Protein AF-A0A8T6DPM6-F1 (afdb_monomer_lite)

Foldseek 3Di:
DVPPWDKAFWADFPQKTKGADPDDDDPDPDFDFWDDAQWWWQDRVRNTIMGGHADGPVDDDGTHGHPDGTGTPDGDPDRSNVCVPPHGRDMDIDHDDDD

Sequence (99 aa):
WEALPLEASGNTWGDEILVRFAVNAVDEDGGNEIVEMGAVAYWPPGQALCLFFGRTPASRGDEIRAASAVNPLGSIEGDATVLKRVRSGTRITVERAGN

Structure (mmCIF, N/CA/C/O backbone):
data_AF-A0A8T6DPM6-F1
#
_entry.id   AF-A0A8T6DPM6-F1
#
loop_
_atom_site.group_PDB
_atom_site.id
_atom_site.type_symbol
_atom_site.label_atom_id
_atom_site.label_alt_id
_atom_site.label_comp_id
_atom_site.label_asym_id
_atom_site.label_entity_id
_atom_site.label_seq_id
_atom_site.pdbx_PDB_ins_code
_atom_site.Cartn_x
_atom_site.Cartn_y
_atom_site.Cartn_z
_atom_site.occupancy
_atom_site.B_iso_or_equiv
_atom_site.auth_seq_id
_atom_site.auth_comp_id
_atom_site.auth_asym_id
_atom_site.auth_atom_id
_atom_site.pdbx_PDB_model_num
ATOM 1 N N . TRP A 1 1 ? 1.920 -1.048 16.369 1.00 72.25 1 TRP A N 1
ATOM 2 C CA . TRP A 1 1 ? 0.716 -1.402 17.158 1.00 72.25 1 TRP A CA 1
ATOM 3 C C . TRP A 1 1 ? 0.260 -0.287 18.106 1.00 72.25 1 TRP A C 1
ATOM 5 O O . TRP A 1 1 ? -0.941 -0.125 18.301 1.00 72.25 1 TRP A O 1
ATOM 15 N N . GLU A 1 2 ? 1.178 0.482 18.709 1.00 79.44 2 GLU A N 1
ATOM 16 C CA . GLU A 1 2 ? 0.835 1.581 19.638 1.00 79.44 2 GLU A CA 1
ATOM 17 C C . GLU A 1 2 ? 0.227 2.811 18.955 1.00 79.44 2 GLU A C 1
ATOM 19 O O . GLU A 1 2 ? -0.596 3.489 19.552 1.00 79.44 2 GLU A O 1
ATOM 24 N N . ALA A 1 3 ? 0.575 3.060 17.691 1.00 77.69 3 ALA A N 1
ATOM 25 C CA . ALA A 1 3 ? 0.066 4.202 16.934 1.00 77.69 3 ALA A CA 1
ATOM 26 C C . ALA A 1 3 ? -1.397 4.053 16.463 1.00 77.69 3 ALA A C 1
ATOM 28 O O . ALA A 1 3 ? -1.943 4.999 15.915 1.00 77.69 3 ALA A O 1
ATOM 29 N N . LEU A 1 4 ? -2.023 2.881 16.629 1.00 84.19 4 LEU A N 1
ATOM 30 C CA . LEU A 1 4 ? -3.389 2.619 16.158 1.00 84.19 4 LEU A CA 1
ATOM 31 C C . LEU A 1 4 ? -4.447 3.168 17.145 1.00 84.19 4 LEU A C 1
ATOM 33 O O . LEU A 1 4 ? -4.239 3.037 18.353 1.00 84.19 4 LEU A O 1
ATOM 37 N N . PRO A 1 5 ? -5.605 3.675 16.670 1.00 88.12 5 PRO A N 1
ATOM 38 C CA . PRO A 1 5 ? -6.019 3.728 15.269 1.00 88.12 5 PRO A CA 1
ATOM 39 C C . PRO A 1 5 ? -5.361 4.878 14.496 1.00 88.12 5 PRO A C 1
ATOM 41 O O . PRO A 1 5 ? -5.063 5.934 15.047 1.00 88.12 5 PRO A O 1
ATOM 44 N N . LEU A 1 6 ? -5.166 4.667 13.197 1.00 85.56 6 LEU A N 1
ATOM 45 C CA . LEU A 1 6 ? -4.620 5.652 12.271 1.00 85.56 6 LEU A CA 1
ATOM 46 C C . LEU A 1 6 ? -5.612 5.908 11.148 1.00 85.56 6 LEU A C 1
ATOM 48 O O . LEU A 1 6 ? -6.222 4.975 10.635 1.00 85.56 6 LEU A O 1
ATOM 52 N N . GLU A 1 7 ? -5.722 7.161 10.726 1.00 89.19 7 GLU A N 1
ATOM 53 C CA . GLU A 1 7 ? -6.553 7.550 9.595 1.00 89.19 7 GLU A CA 1
ATOM 54 C C . GLU A 1 7 ? -5.715 8.326 8.580 1.00 89.19 7 GLU A C 1
ATOM 56 O O . GLU A 1 7 ? -4.963 9.233 8.943 1.00 89.19 7 GLU A O 1
ATOM 61 N N . ALA A 1 8 ? -5.834 7.967 7.305 1.00 89.75 8 ALA A N 1
ATOM 62 C CA . ALA A 1 8 ? -5.137 8.643 6.222 1.00 89.75 8 ALA A CA 1
ATOM 63 C C . ALA A 1 8 ? -5.881 8.499 4.890 1.00 89.75 8 ALA A C 1
ATOM 65 O O . ALA A 1 8 ? -6.748 7.644 4.710 1.00 89.75 8 ALA A O 1
ATOM 66 N N . SER A 1 9 ? -5.529 9.354 3.933 1.00 91.81 9 SER A N 1
ATOM 67 C CA . SER A 1 9 ? -5.992 9.224 2.553 1.00 91.81 9 SER A CA 1
ATOM 68 C C . SER A 1 9 ? -5.182 8.143 1.833 1.00 91.81 9 SER A C 1
ATOM 70 O O . SER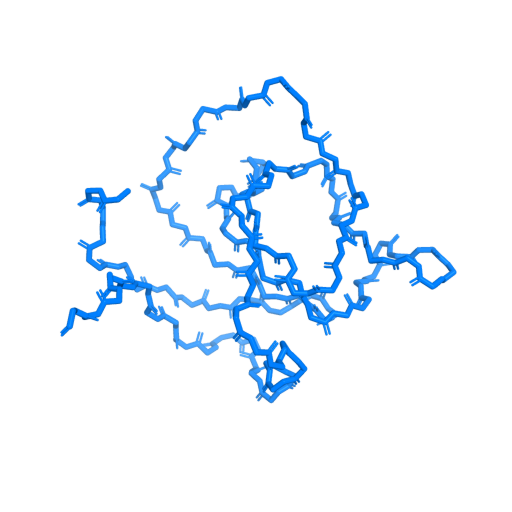 A 1 9 ? -3.953 8.232 1.769 1.00 91.81 9 SER A O 1
ATOM 72 N N . GLY A 1 10 ? -5.861 7.126 1.303 1.00 92.81 10 GLY A N 1
ATOM 73 C CA . GLY A 1 10 ? -5.252 6.069 0.503 1.00 92.81 10 GLY A CA 1
ATOM 74 C C . GLY A 1 10 ? -4.996 6.521 -0.930 1.00 92.81 10 GLY A C 1
ATOM 75 O O . GLY A 1 10 ? -5.888 7.060 -1.584 1.00 92.81 10 GLY A O 1
ATOM 76 N N . ASN A 1 11 ? -3.797 6.263 -1.444 1.00 95.31 11 ASN A N 1
ATOM 77 C CA . ASN A 1 11 ? -3.447 6.509 -2.842 1.00 95.31 11 ASN A CA 1
ATOM 78 C C . ASN A 1 11 ? -3.372 5.183 -3.591 1.00 95.31 11 ASN A C 1
ATOM 80 O O . ASN A 1 11 ? -2.754 4.249 -3.098 1.00 95.31 11 ASN A O 1
ATOM 84 N N . THR A 1 12 ? -3.962 5.096 -4.779 1.00 96.50 12 THR A N 1
ATOM 85 C CA . THR A 1 12 ? -3.894 3.874 -5.597 1.00 96.50 12 THR A CA 1
ATOM 86 C C . THR A 1 12 ? -2.789 3.961 -6.645 1.00 96.50 12 THR A C 1
ATOM 88 O O . THR A 1 12 ? -2.644 5.008 -7.282 1.00 96.50 12 THR A O 1
ATOM 91 N N . TRP A 1 13 ? -2.076 2.862 -6.896 1.00 96.62 13 TRP A N 1
ATOM 92 C CA . TRP A 1 13 ? -1.070 2.756 -7.960 1.00 96.62 13 TRP A CA 1
ATOM 93 C C . TRP A 1 13 ? -1.141 1.387 -8.653 1.00 96.62 13 TRP A C 1
ATOM 95 O O . TRP A 1 13 ? -0.525 0.414 -8.233 1.00 96.62 13 TRP A O 1
ATOM 105 N N . GLY A 1 14 ? -1.935 1.296 -9.724 1.00 97.19 14 GLY A N 1
ATOM 106 C CA . GLY A 1 14 ? -2.376 -0.009 -10.234 1.00 97.19 14 GLY A CA 1
ATOM 107 C C . GLY A 1 14 ? -3.240 -0.720 -9.191 1.00 97.19 14 GLY A C 1
ATOM 108 O O . GLY A 1 14 ? -4.051 -0.069 -8.531 1.00 97.19 14 GLY A O 1
ATOM 109 N N . ASP A 1 15 ? -3.037 -2.024 -9.017 1.00 98.00 15 ASP A N 1
ATOM 110 C CA . ASP A 1 15 ? -3.719 -2.831 -7.998 1.00 98.00 15 ASP A CA 1
ATOM 111 C C . ASP A 1 15 ? -2.965 -2.820 -6.641 1.00 98.00 15 ASP A C 1
ATOM 113 O O . ASP A 1 15 ? -2.728 -3.855 -6.013 1.00 98.00 15 ASP A O 1
ATOM 117 N N . GLU A 1 16 ? -2.578 -1.622 -6.198 1.00 98.12 16 GLU A N 1
ATOM 118 C CA . GLU A 1 16 ? -1.957 -1.343 -4.897 1.00 98.12 16 GLU A CA 1
ATOM 119 C C . GLU A 1 16 ? -2.624 -0.123 -4.250 1.00 98.12 16 GLU A C 1
ATOM 121 O O . GLU A 1 16 ? -2.932 0.858 -4.933 1.00 98.12 16 GLU A O 1
ATOM 126 N N . ILE A 1 17 ? -2.805 -0.158 -2.926 1.00 97.31 17 ILE A N 1
ATOM 127 C CA . ILE A 1 17 ? -3.151 1.012 -2.110 1.00 97.31 17 ILE A CA 1
ATOM 128 C C . ILE A 1 17 ? -1.982 1.343 -1.185 1.00 97.31 17 ILE A C 1
ATOM 130 O O . ILE A 1 17 ? -1.550 0.503 -0.399 1.00 97.31 17 ILE A O 1
ATOM 134 N N . LEU A 1 18 ? -1.542 2.599 -1.231 1.00 94.00 18 LEU A N 1
ATOM 135 C CA . LEU A 1 18 ? -0.534 3.178 -0.356 1.00 94.00 18 LEU A CA 1
ATOM 136 C C . LEU A 1 18 ? -1.194 4.078 0.683 1.00 94.00 18 LEU A C 1
ATOM 138 O O . LEU A 1 18 ? -1.888 5.042 0.340 1.00 94.00 18 LEU A O 1
ATOM 142 N N . VAL A 1 19 ? -0.918 3.809 1.953 1.00 92.94 19 VAL A N 1
ATOM 143 C CA . VAL A 1 19 ? -1.419 4.586 3.085 1.00 92.94 19 VAL A CA 1
ATOM 144 C C . VAL A 1 19 ? -0.242 5.121 3.881 1.00 92.94 19 VAL A C 1
ATOM 146 O O . VAL A 1 19 ? 0.503 4.367 4.499 1.00 92.94 19 VAL A O 1
ATOM 149 N N . ARG A 1 20 ? -0.042 6.439 3.838 1.00 89.44 20 ARG A N 1
ATOM 150 C CA . ARG A 1 20 ? 1.061 7.086 4.555 1.00 89.44 20 ARG A CA 1
ATOM 151 C C . ARG A 1 20 ? 0.671 7.301 6.004 1.00 89.44 20 ARG A C 1
ATOM 153 O O . ARG A 1 20 ? -0.321 7.973 6.283 1.00 89.44 20 ARG A O 1
ATOM 160 N N . PHE A 1 21 ? 1.490 6.784 6.905 1.00 78.31 21 PHE A N 1
ATOM 161 C CA . PHE A 1 21 ? 1.360 7.023 8.332 1.00 78.31 21 PHE A CA 1
ATOM 162 C C . PHE A 1 21 ? 2.638 7.672 8.838 1.00 78.31 21 PHE A C 1
ATOM 164 O O . PHE A 1 21 ? 3.726 7.354 8.370 1.00 78.31 21 PHE A O 1
ATOM 171 N N . ALA A 1 22 ? 2.527 8.553 9.830 1.00 70.06 22 ALA A N 1
ATOM 172 C CA . ALA A 1 22 ? 3.687 9.110 10.519 1.00 70.06 22 ALA A CA 1
ATOM 173 C C . ALA A 1 22 ? 4.295 8.073 11.486 1.00 70.06 22 ALA A C 1
ATOM 175 O O . ALA A 1 22 ? 4.372 8.298 12.691 1.00 70.06 22 ALA A O 1
ATOM 176 N N . VAL A 1 23 ? 4.667 6.901 10.968 1.00 65.25 23 VAL A N 1
ATOM 177 C CA . VAL A 1 23 ? 5.264 5.806 11.732 1.00 65.25 23 VAL A CA 1
ATOM 178 C C . VAL A 1 23 ? 6.607 5.483 11.101 1.00 65.25 23 VAL A C 1
ATOM 180 O O . VAL A 1 23 ? 6.672 4.986 9.982 1.00 65.25 23 VAL A O 1
ATOM 183 N N . ASN A 1 24 ? 7.683 5.762 11.832 1.00 65.06 24 ASN A N 1
ATOM 184 C CA . ASN A 1 24 ? 9.014 5.295 11.469 1.00 65.06 24 ASN A CA 1
ATOM 185 C C . ASN A 1 24 ? 9.132 3.827 11.884 1.00 65.06 24 ASN A C 1
ATOM 187 O O . ASN A 1 24 ? 9.415 3.538 13.046 1.00 65.06 24 ASN A O 1
ATOM 191 N N . ALA A 1 25 ? 8.885 2.906 10.955 1.00 64.06 25 ALA A N 1
ATOM 192 C CA . ALA A 1 25 ? 9.368 1.540 11.108 1.00 64.06 25 ALA A CA 1
ATOM 193 C C . ALA A 1 25 ? 10.837 1.501 10.668 1.00 64.06 25 ALA A C 1
ATOM 195 O O . ALA A 1 25 ? 11.206 2.137 9.677 1.00 64.06 25 ALA A O 1
ATOM 196 N N . VAL A 1 26 ? 11.674 0.822 11.453 1.00 58.88 26 VAL A N 1
ATOM 197 C CA . VAL A 1 26 ? 13.095 0.636 11.141 1.00 58.88 26 VAL A CA 1
ATOM 198 C C . VAL A 1 26 ? 13.189 -0.133 9.824 1.00 58.88 26 VAL A C 1
ATOM 200 O O . VAL A 1 26 ? 12.416 -1.063 9.596 1.00 58.88 26 VAL A O 1
ATOM 203 N N . ASP A 1 27 ? 14.095 0.295 8.951 1.00 59.50 27 ASP A N 1
ATOM 204 C CA . ASP A 1 27 ? 14.420 -0.443 7.736 1.00 59.50 27 ASP A CA 1
ATOM 205 C C . ASP A 1 27 ? 15.077 -1.760 8.170 1.00 59.50 27 ASP A C 1
ATOM 207 O O . ASP A 1 27 ? 16.172 -1.751 8.735 1.00 59.50 27 ASP A O 1
ATOM 211 N N . GLU A 1 28 ? 14.363 -2.876 8.040 1.00 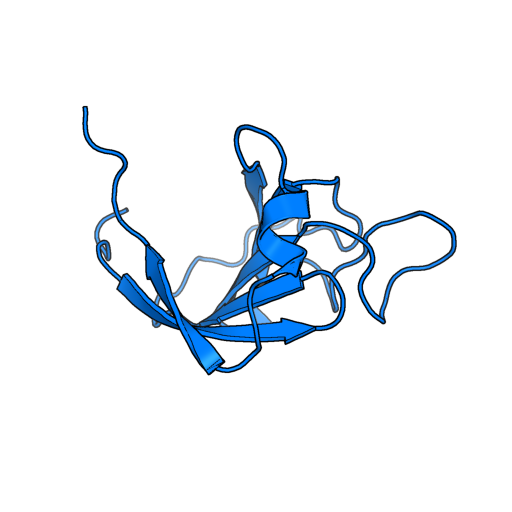60.12 28 GLU A N 1
ATOM 212 C CA . GLU A 1 28 ? 14.922 -4.192 8.334 1.00 60.12 28 GLU A CA 1
ATOM 213 C C . GLU A 1 28 ? 15.673 -4.694 7.096 1.00 60.12 28 GLU A C 1
ATOM 215 O O . GLU A 1 28 ? 15.161 -4.633 5.976 1.00 60.12 28 GLU A O 1
ATOM 220 N N . ASP A 1 29 ? 16.894 -5.198 7.291 1.00 57.72 29 ASP A N 1
ATOM 221 C CA . ASP A 1 29 ? 17.660 -5.851 6.230 1.00 57.72 29 ASP A CA 1
ATOM 222 C C . ASP A 1 29 ? 16.853 -7.043 5.675 1.00 57.72 29 ASP A C 1
ATOM 224 O O . ASP A 1 29 ? 16.636 -8.031 6.377 1.00 57.72 29 ASP A O 1
ATOM 228 N N . GLY A 1 30 ? 16.406 -6.967 4.414 1.00 64.88 30 GLY A N 1
ATOM 229 C CA . GLY A 1 30 ? 15.700 -8.078 3.754 1.00 64.88 30 GLY A CA 1
ATOM 230 C C . GLY A 1 30 ? 14.458 -7.733 2.930 1.00 64.88 30 GLY A C 1
ATOM 231 O O . GLY A 1 30 ? 13.720 -8.649 2.562 1.00 64.88 30 GLY A O 1
ATOM 232 N N . GLY A 1 31 ? 14.207 -6.457 2.624 1.00 77.75 31 GLY A N 1
ATOM 233 C CA . GLY A 1 31 ? 13.080 -6.066 1.776 1.00 77.75 31 GLY A CA 1
ATOM 234 C C . GLY A 1 31 ? 13.092 -6.739 0.392 1.00 77.75 31 GLY A C 1
ATOM 235 O O . GLY A 1 31 ? 14.144 -6.932 -0.220 1.00 77.75 31 GLY A O 1
ATOM 236 N N . ASN A 1 32 ? 11.906 -7.076 -0.120 1.00 89.31 32 ASN A N 1
ATOM 237 C CA . ASN A 1 32 ? 11.717 -7.680 -1.443 1.00 89.31 32 ASN A CA 1
ATOM 238 C C . ASN A 1 32 ? 10.846 -6.771 -2.317 1.00 89.31 32 ASN A C 1
ATOM 240 O O . ASN A 1 32 ? 9.960 -6.082 -1.822 1.00 89.31 32 ASN A O 1
ATOM 244 N N . GLU A 1 33 ? 11.102 -6.751 -3.620 1.00 95.88 33 GLU A N 1
ATOM 245 C CA . GLU A 1 33 ? 10.269 -6.027 -4.583 1.00 95.88 33 GLU A CA 1
ATOM 246 C C . GLU A 1 33 ? 9.110 -6.884 -5.083 1.00 95.88 33 GLU A C 1
ATOM 248 O O . GLU A 1 33 ? 8.067 -6.341 -5.426 1.00 95.88 33 GLU A O 1
ATOM 253 N N . ILE A 1 34 ? 9.287 -8.206 -5.162 1.00 97.50 34 ILE A N 1
ATOM 254 C CA . ILE A 1 34 ? 8.242 -9.128 -5.613 1.00 97.50 34 ILE A CA 1
ATOM 255 C C . ILE A 1 34 ? 7.448 -9.585 -4.395 1.00 97.50 34 ILE A C 1
ATOM 257 O O . ILE A 1 34 ? 8.023 -10.028 -3.400 1.00 97.50 34 ILE A O 1
ATOM 261 N N . VAL A 1 35 ? 6.129 -9.484 -4.484 1.00 97.19 35 VAL A N 1
ATOM 2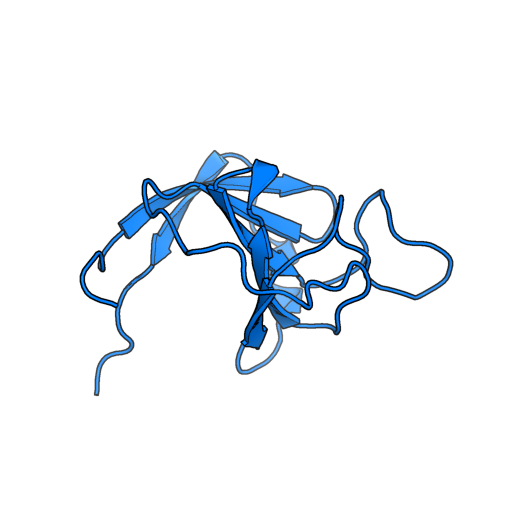62 C CA . VAL A 1 35 ? 5.206 -9.839 -3.407 1.00 97.19 35 VAL A CA 1
ATOM 263 C C . VAL A 1 35 ? 4.087 -10.731 -3.932 1.00 97.19 35 VAL A C 1
ATOM 265 O O . VAL A 1 35 ? 3.853 -10.825 -5.135 1.00 97.19 35 VAL A O 1
ATOM 268 N N . GLU A 1 36 ? 3.389 -11.387 -3.014 1.00 97.69 36 GLU A N 1
ATOM 269 C CA . GLU A 1 36 ? 2.257 -12.254 -3.333 1.00 97.69 36 GLU A CA 1
ATOM 270 C C . GLU A 1 36 ? 0.930 -11.481 -3.346 1.00 97.69 36 GLU A C 1
ATOM 272 O O . GLU A 1 36 ? 0.806 -10.380 -2.797 1.00 97.69 36 GLU A O 1
ATOM 277 N N . MET A 1 37 ? -0.097 -12.080 -3.954 1.00 97.94 37 MET A N 1
ATOM 278 C CA . MET A 1 37 ? -1.467 -11.565 -3.885 1.00 97.94 37 MET A CA 1
ATOM 279 C C . MET A 1 37 ? -1.911 -11.434 -2.424 1.00 97.94 37 MET A C 1
ATOM 281 O O . MET A 1 37 ? -1.796 -12.377 -1.644 1.00 97.94 37 MET A O 1
ATOM 285 N N . GLY A 1 38 ? -2.452 -10.272 -2.062 1.00 98.06 38 GLY A N 1
ATOM 286 C CA . GLY A 1 38 ? -2.893 -9.990 -0.701 1.00 98.06 38 GLY A CA 1
ATOM 287 C C . GLY A 1 38 ? -1.772 -9.557 0.240 1.00 98.06 38 GLY A C 1
ATOM 288 O O . GLY A 1 38 ? -2.042 -9.377 1.422 1.00 98.06 38 GLY A O 1
ATOM 289 N N . ALA A 1 39 ? -0.531 -9.382 -0.222 1.00 97.50 39 ALA A N 1
ATOM 290 C CA . ALA A 1 39 ? 0.555 -8.949 0.649 1.00 97.50 39 ALA A CA 1
ATOM 291 C C . ALA A 1 39 ? 0.270 -7.584 1.303 1.00 97.50 39 ALA A C 1
ATOM 293 O O . ALA A 1 39 ? -0.229 -6.647 0.671 1.00 97.50 39 ALA A O 1
ATOM 294 N N . VAL A 1 40 ? 0.642 -7.477 2.578 1.00 95.06 40 VAL A N 1
ATOM 295 C CA . VAL A 1 40 ? 0.668 -6.236 3.354 1.00 95.06 40 VAL A CA 1
ATOM 296 C C . VAL A 1 40 ? 2.117 -5.966 3.729 1.00 95.06 40 VAL A C 1
ATOM 298 O O . VAL A 1 40 ? 2.755 -6.803 4.370 1.00 95.06 40 VAL A O 1
ATOM 301 N N . ALA A 1 41 ? 2.652 -4.816 3.334 1.00 93.69 41 ALA A N 1
ATOM 302 C CA . ALA A 1 41 ? 4.062 -4.496 3.543 1.00 93.69 41 ALA A CA 1
ATOM 303 C C . ALA A 1 41 ? 4.270 -3.024 3.904 1.00 93.69 41 ALA A C 1
ATOM 305 O O . ALA A 1 41 ? 3.431 -2.177 3.611 1.00 93.69 41 ALA A O 1
ATOM 306 N N . TYR A 1 42 ? 5.397 -2.714 4.531 1.00 91.62 42 TYR A N 1
ATOM 307 C CA . TYR A 1 42 ? 5.851 -1.345 4.739 1.00 91.62 42 TYR A CA 1
ATOM 308 C C . TYR A 1 42 ? 6.821 -0.942 3.628 1.00 91.62 42 TYR A C 1
ATOM 310 O O . TYR A 1 42 ? 7.748 -1.686 3.317 1.00 91.62 42 TYR A O 1
ATOM 318 N N . TRP A 1 43 ? 6.625 0.240 3.048 1.00 92.19 43 TRP A N 1
ATOM 319 C CA . TRP A 1 43 ? 7.513 0.840 2.058 1.00 92.19 43 TRP A CA 1
ATOM 320 C C . TRP A 1 43 ? 8.314 1.989 2.690 1.00 92.19 43 TRP A C 1
ATOM 322 O O . TRP A 1 43 ? 7.769 3.091 2.859 1.00 92.19 43 TRP A O 1
ATOM 332 N N . PRO A 1 44 ? 9.600 1.767 3.032 1.00 88.88 44 PRO A N 1
ATOM 333 C CA . PRO A 1 44 ? 10.405 2.739 3.771 1.00 88.88 44 PRO A CA 1
ATOM 334 C C . PRO A 1 44 ? 10.577 4.094 3.068 1.00 88.88 44 PRO A C 1
ATOM 336 O O . PRO A 1 44 ? 10.318 5.112 3.714 1.00 88.88 44 PRO A O 1
ATOM 339 N N . PRO A 1 45 ? 10.903 4.168 1.755 1.00 88.69 45 PRO A N 1
ATOM 340 C CA . PRO A 1 45 ? 11.059 5.450 1.061 1.00 88.69 45 PRO A CA 1
ATOM 341 C C . PRO A 1 45 ? 9.811 6.340 1.100 1.00 88.69 45 PRO A C 1
ATOM 343 O O . PRO A 1 45 ? 9.917 7.566 1.082 1.00 88.69 45 PRO A O 1
ATOM 346 N N . GLY A 1 46 ? 8.622 5.731 1.134 1.00 87.31 46 GLY A N 1
ATOM 347 C CA . GLY A 1 46 ? 7.347 6.442 1.183 1.00 87.31 46 GLY A CA 1
ATOM 348 C C . GLY A 1 46 ? 6.763 6.619 2.582 1.00 87.31 46 GLY A C 1
ATOM 349 O O . GLY A 1 46 ? 5.740 7.300 2.692 1.00 87.31 46 GLY A O 1
ATOM 350 N N . GLN A 1 47 ? 7.370 6.005 3.608 1.00 88.44 47 GLN A N 1
ATOM 351 C CA . GLN A 1 47 ? 6.804 5.853 4.956 1.00 88.44 47 GLN A CA 1
ATOM 352 C C . GLN A 1 47 ? 5.334 5.403 4.896 1.00 88.44 47 GLN A C 1
ATOM 354 O O . GLN A 1 47 ? 4.431 6.018 5.473 1.00 88.44 47 GLN A O 1
ATOM 359 N N . ALA A 1 48 ? 5.076 4.369 4.094 1.00 90.44 48 ALA A N 1
ATOM 360 C CA . ALA A 1 48 ? 3.726 3.961 3.728 1.00 90.44 48 ALA A CA 1
ATOM 361 C C . ALA A 1 48 ? 3.473 2.483 4.017 1.00 90.44 48 ALA A C 1
ATOM 363 O O . ALA A 1 48 ? 4.348 1.643 3.836 1.00 90.44 48 ALA A O 1
ATOM 364 N N . LEU A 1 49 ? 2.248 2.170 4.423 1.00 92.00 49 LEU A N 1
ATOM 365 C CA . LEU A 1 49 ? 1.696 0.826 4.355 1.00 92.00 49 LEU A CA 1
ATOM 366 C C . LEU A 1 49 ? 1.197 0.574 2.930 1.00 92.00 49 LEU A C 1
ATOM 368 O O . LEU A 1 49 ? 0.443 1.385 2.391 1.00 92.00 49 LEU A O 1
ATOM 372 N N . CYS A 1 50 ? 1.580 -0.554 2.355 1.00 95.06 50 CYS A N 1
ATOM 373 C CA . CYS A 1 50 ? 1.174 -1.007 1.035 1.00 95.06 50 CYS A CA 1
ATOM 374 C C . CYS A 1 50 ? 0.262 -2.227 1.167 1.00 95.06 50 CYS A C 1
ATOM 376 O O . CYS A 1 50 ? 0.576 -3.175 1.890 1.00 95.06 50 CYS A O 1
ATOM 378 N N . LEU A 1 51 ? -0.864 -2.192 0.458 1.00 96.94 51 LEU A N 1
ATOM 379 C CA . LEU A 1 51 ? -1.812 -3.295 0.326 1.00 96.94 51 LEU A CA 1
ATOM 380 C C . LEU A 1 51 ? -1.828 -3.730 -1.139 1.00 96.94 51 LEU A C 1
ATOM 382 O O . LEU A 1 51 ? -2.295 -2.971 -1.991 1.00 96.94 51 LEU A O 1
ATOM 386 N N . PHE A 1 52 ? -1.332 -4.930 -1.426 1.00 98.12 52 PHE A N 1
ATOM 387 C CA . PHE A 1 52 ? -1.218 -5.455 -2.786 1.00 98.12 52 PHE A CA 1
ATOM 388 C C . PHE A 1 52 ? -2.372 -6.408 -3.101 1.00 98.12 52 PHE A C 1
ATOM 390 O O . PHE A 1 52 ? -2.575 -7.405 -2.412 1.00 98.12 52 PHE A O 1
ATOM 397 N N . PHE A 1 53 ? -3.127 -6.126 -4.162 1.00 98.06 53 PHE A N 1
ATOM 398 C CA . PHE A 1 53 ? -4.286 -6.930 -4.589 1.00 98.06 53 PHE A CA 1
ATOM 399 C C . PHE A 1 53 ? -4.286 -7.209 -6.100 1.00 98.06 53 PHE A C 1
ATOM 401 O O . PHE A 1 53 ? -5.324 -7.480 -6.715 1.00 98.06 53 PHE A O 1
ATOM 408 N N . GLY A 1 54 ? -3.103 -7.141 -6.707 1.00 98.12 54 GLY A N 1
ATOM 409 C CA . GLY A 1 54 ? -2.862 -7.421 -8.113 1.00 98.12 54 GLY A CA 1
ATOM 410 C C . GLY A 1 54 ? -1.615 -6.708 -8.616 1.00 98.12 54 GLY A C 1
ATOM 411 O O . GLY A 1 54 ? -0.772 -6.272 -7.839 1.00 98.12 54 GLY A O 1
ATOM 412 N N . ARG A 1 55 ? -1.507 -6.582 -9.939 1.00 98.38 55 ARG A N 1
ATOM 413 C CA . ARG A 1 55 ? -0.332 -6.005 -10.596 1.00 98.38 55 ARG A CA 1
ATOM 414 C C . ARG A 1 55 ? -0.257 -4.489 -10.414 1.00 98.38 55 ARG A C 1
ATOM 416 O O . ARG A 1 55 ? -1.229 -3.757 -10.596 1.00 98.38 55 ARG A O 1
ATOM 423 N N . THR A 1 56 ? 0.950 -4.018 -10.160 1.00 98.25 56 THR A N 1
ATOM 424 C CA . THR A 1 56 ? 1.317 -2.599 -10.153 1.00 98.25 56 THR A CA 1
ATOM 425 C C . THR A 1 56 ? 1.924 -2.193 -11.507 1.00 98.25 56 THR A C 1
ATOM 427 O O . THR A 1 56 ? 2.297 -3.056 -12.309 1.00 98.25 56 THR A O 1
ATOM 430 N N . PRO A 1 57 ? 2.149 -0.894 -11.757 1.00 98.00 57 PRO A N 1
ATOM 431 C CA . PRO A 1 57 ? 2.912 -0.439 -12.918 1.00 98.00 57 PRO A CA 1
ATOM 432 C C . PRO A 1 57 ? 4.375 -0.922 -12.976 1.00 98.00 57 PRO A C 1
ATOM 434 O O . PRO A 1 57 ? 4.944 -0.940 -14.063 1.00 98.00 57 PRO A O 1
ATOM 437 N N . ALA A 1 58 ? 4.990 -1.331 -11.857 1.00 97.88 58 ALA A N 1
ATOM 438 C CA . ALA A 1 58 ? 6.340 -1.919 -11.857 1.00 97.88 58 ALA A CA 1
ATOM 439 C C . ALA A 1 58 ? 6.361 -3.412 -12.230 1.00 97.88 58 ALA A C 1
ATOM 441 O O . ALA A 1 58 ? 7.423 -3.966 -12.516 1.00 97.88 58 ALA A O 1
ATOM 442 N N . SER A 1 59 ? 5.202 -4.069 -12.224 1.00 98.31 59 SER A N 1
ATOM 443 C CA . SER A 1 59 ? 5.079 -5.520 -12.376 1.00 98.31 59 SER A CA 1
ATOM 444 C C . SER A 1 59 ? 5.491 -6.019 -13.765 1.00 98.31 59 SER A C 1
ATOM 446 O O . SER A 1 59 ? 5.042 -5.488 -14.786 1.00 98.31 59 SER A O 1
ATOM 448 N N . ARG A 1 60 ? 6.291 -7.094 -13.819 1.00 97.75 60 ARG A N 1
ATOM 449 C CA . ARG A 1 60 ? 6.756 -7.735 -15.062 1.00 97.75 60 ARG A CA 1
ATOM 450 C C . ARG A 1 60 ? 6.128 -9.118 -15.229 1.00 97.75 60 ARG A C 1
ATOM 452 O O . ARG A 1 60 ? 6.146 -9.929 -14.313 1.00 97.75 60 ARG A O 1
ATOM 459 N N . GLY A 1 61 ? 5.601 -9.408 -16.420 1.00 96.56 61 GLY A N 1
ATOM 460 C CA . GLY A 1 61 ? 4.854 -10.650 -16.643 1.00 96.56 61 GLY A CA 1
ATOM 461 C C . GLY A 1 61 ? 3.658 -10.735 -15.692 1.00 96.56 61 GLY A C 1
ATOM 462 O O . GLY A 1 61 ? 2.886 -9.780 -15.612 1.00 96.56 61 GLY A O 1
ATOM 463 N N . ASP A 1 62 ? 3.554 -11.840 -14.959 1.00 94.81 62 ASP A N 1
ATOM 464 C CA . ASP A 1 62 ? 2.439 -12.119 -14.047 1.00 94.81 62 ASP A CA 1
ATOM 465 C C . ASP A 1 62 ? 2.776 -11.877 -12.565 1.00 94.81 62 ASP A C 1
ATOM 467 O O . ASP A 1 62 ? 1.942 -12.122 -11.697 1.00 94.81 62 ASP A O 1
ATOM 471 N N . GLU A 1 63 ? 3.981 -11.383 -12.260 1.00 97.69 63 GLU A N 1
ATOM 472 C CA . GLU A 1 63 ? 4.382 -11.085 -10.881 1.00 97.69 63 GLU A CA 1
ATOM 473 C C . GLU A 1 63 ? 3.667 -9.830 -10.347 1.00 97.69 63 GLU A C 1
ATOM 475 O O . GLU A 1 63 ? 3.285 -8.945 -11.118 1.00 97.69 63 GLU A O 1
ATOM 480 N N . ILE A 1 64 ? 3.544 -9.711 -9.024 1.00 98.38 64 ILE A N 1
ATOM 481 C CA . ILE A 1 64 ? 3.184 -8.452 -8.366 1.00 98.38 64 ILE A CA 1
ATOM 482 C C . ILE A 1 64 ? 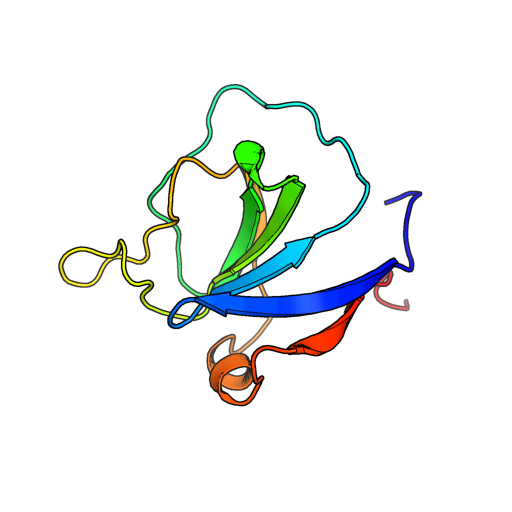4.469 -7.831 -7.828 1.00 98.38 64 ILE A C 1
ATOM 484 O O . ILE A 1 64 ? 5.207 -8.475 -7.084 1.00 98.38 64 ILE A O 1
ATOM 488 N N . ARG A 1 65 ? 4.750 -6.584 -8.217 1.00 98.12 65 ARG A N 1
ATOM 489 C CA . ARG A 1 65 ? 5.997 -5.902 -7.852 1.00 98.12 65 ARG A CA 1
ATOM 490 C C . ARG A 1 65 ? 5.760 -4.542 -7.202 1.00 98.12 65 ARG A C 1
ATOM 492 O O . ARG A 1 65 ? 5.102 -3.699 -7.792 1.00 98.12 65 ARG A O 1
ATOM 499 N N . ALA A 1 66 ? 6.340 -4.270 -6.046 1.00 97.50 66 ALA A N 1
ATOM 500 C CA . ALA A 1 66 ? 6.374 -2.933 -5.460 1.00 97.50 66 ALA A CA 1
ATOM 501 C C . ALA A 1 66 ? 7.262 -1.964 -6.273 1.00 97.50 66 ALA A C 1
ATOM 503 O O . ALA A 1 66 ? 8.046 -2.371 -7.129 1.00 97.50 66 ALA A O 1
ATOM 504 N N . ALA A 1 67 ? 7.164 -0.657 -6.014 1.00 96.06 67 ALA A N 1
ATOM 505 C CA . ALA A 1 67 ? 8.004 0.337 -6.696 1.00 96.06 67 ALA A CA 1
ATOM 506 C C . ALA A 1 67 ? 9.508 0.187 -6.377 1.00 96.06 67 ALA A C 1
ATOM 508 O O . ALA A 1 67 ? 10.354 0.507 -7.209 1.00 96.06 67 ALA A O 1
ATOM 509 N N . SER A 1 68 ? 9.820 -0.281 -5.168 1.00 94.88 68 SER A N 1
ATOM 510 C CA . SER A 1 68 ? 11.143 -0.697 -4.695 1.00 94.88 68 SER A CA 1
ATOM 511 C C . SER A 1 68 ? 10.958 -1.696 -3.548 1.00 94.88 68 SER A C 1
ATOM 513 O O . SER A 1 68 ? 9.821 -2.025 -3.210 1.00 94.88 68 SER A O 1
ATOM 515 N N . ALA A 1 69 ? 12.050 -2.148 -2.923 1.00 94.50 69 ALA A N 1
ATOM 516 C CA . ALA A 1 69 ? 11.992 -3.090 -1.807 1.00 94.50 69 ALA A CA 1
ATOM 517 C C . ALA A 1 69 ? 11.009 -2.638 -0.707 1.00 94.50 69 ALA A C 1
ATOM 519 O O . ALA A 1 69 ? 11.007 -1.469 -0.302 1.00 94.50 69 ALA A O 1
ATOM 520 N N . VAL A 1 70 ? 10.174 -3.577 -0.255 1.00 93.75 70 VAL A N 1
ATOM 521 C CA . VAL A 1 70 ? 9.228 -3.421 0.855 1.00 93.75 70 VAL A CA 1
ATOM 522 C C . VAL A 1 70 ? 9.472 -4.484 1.921 1.00 93.75 70 VAL A C 1
ATOM 524 O O . VAL A 1 70 ? 9.907 -5.593 1.609 1.00 93.75 70 VAL A O 1
ATOM 527 N N . ASN A 1 71 ? 9.141 -4.154 3.168 1.00 92.12 71 ASN A N 1
ATOM 528 C CA . ASN A 1 71 ? 9.287 -5.040 4.321 1.00 92.12 71 ASN A CA 1
ATOM 529 C C . ASN A 1 71 ? 7.938 -5.727 4.586 1.00 92.12 71 ASN A C 1
ATOM 531 O O . ASN A 1 71 ? 6.972 -5.035 4.931 1.00 92.12 71 ASN A O 1
ATOM 535 N N . PRO A 1 72 ? 7.814 -7.053 4.391 1.00 90.88 72 PRO A N 1
ATOM 536 C CA . PRO A 1 72 ? 6.555 -7.761 4.602 1.00 90.88 72 PRO A CA 1
ATOM 537 C C . PRO A 1 72 ? 6.083 -7.652 6.055 1.00 90.88 72 PRO A C 1
ATOM 539 O O . PRO A 1 72 ? 6.839 -7.917 6.983 1.00 90.88 72 PRO A O 1
ATOM 542 N N . LEU A 1 73 ? 4.814 -7.297 6.251 1.00 89.81 73 LEU A N 1
ATOM 543 C CA . LEU A 1 73 ? 4.171 -7.238 7.569 1.00 89.81 73 LEU A CA 1
ATOM 544 C C . LEU A 1 73 ? 3.141 -8.354 7.760 1.00 89.81 73 LEU A C 1
ATOM 546 O O . LEU A 1 73 ? 2.841 -8.734 8.889 1.00 89.81 73 LEU A O 1
ATOM 550 N N . GLY A 1 74 ? 2.573 -8.859 6.665 1.00 92.31 74 GLY A N 1
ATOM 551 C CA . GLY A 1 74 ? 1.565 -9.908 6.692 1.00 92.31 74 GLY A CA 1
ATOM 552 C C . GLY A 1 74 ? 0.826 -10.031 5.366 1.00 92.31 74 GLY A C 1
ATOM 553 O O . GLY A 1 74 ? 1.338 -9.661 4.309 1.00 92.31 74 GLY A O 1
ATOM 554 N N . SER A 1 75 ? -0.397 -10.549 5.430 1.00 95.50 75 SER A N 1
ATOM 555 C CA . SER A 1 75 ? -1.285 -10.689 4.276 1.00 95.50 75 SER A CA 1
ATOM 556 C C . SER A 1 75 ? -2.732 -10.380 4.654 1.00 95.50 75 SER A C 1
ATOM 558 O O . SER A 1 75 ? -3.111 -10.458 5.823 1.00 95.50 75 SER A O 1
ATOM 560 N N . ILE A 1 76 ? -3.520 -9.984 3.661 1.00 96.12 76 ILE A N 1
ATOM 561 C CA . ILE A 1 76 ? -4.956 -9.760 3.762 1.00 96.12 76 ILE A CA 1
ATOM 562 C C . ILE A 1 76 ? -5.635 -11.112 3.962 1.00 96.12 76 ILE A C 1
ATOM 564 O O . ILE A 1 76 ? -5.444 -12.039 3.177 1.00 96.12 76 ILE A O 1
ATOM 568 N N . GLU A 1 77 ? -6.464 -11.206 4.994 1.00 95.94 77 GLU A N 1
ATOM 569 C CA . GLU A 1 77 ? -7.344 -12.350 5.182 1.00 95.94 77 GLU A CA 1
ATOM 570 C C . GLU A 1 77 ? -8.540 -12.259 4.218 1.00 95.94 77 GLU A C 1
ATOM 572 O O . GLU A 1 77 ? -9.243 -11.247 4.168 1.00 95.94 77 GLU A O 1
ATOM 577 N N . GLY A 1 78 ? -8.779 -13.324 3.449 1.00 95.88 78 GLY A N 1
ATOM 578 C CA . GLY A 1 78 ? -9.864 -13.394 2.467 1.00 95.88 78 GLY A CA 1
ATOM 579 C C . GLY A 1 78 ? -9.479 -12.901 1.067 1.00 95.88 78 GLY A C 1
ATOM 580 O O . GLY A 1 78 ? -8.322 -12.957 0.657 1.00 95.88 78 GLY A O 1
ATOM 581 N N . ASP A 1 79 ? -10.477 -12.470 0.292 1.00 97.44 79 ASP A N 1
ATOM 582 C CA . ASP A 1 79 ? -10.288 -12.037 -1.096 1.00 97.44 79 ASP A CA 1
ATOM 583 C C . ASP A 1 79 ? -9.808 -10.579 -1.172 1.00 97.44 79 ASP A C 1
ATOM 585 O O . ASP A 1 79 ? -10.589 -9.640 -1.014 1.00 97.44 79 ASP A O 1
ATOM 589 N N . ALA A 1 80 ? -8.522 -10.381 -1.468 1.00 97.69 80 ALA A N 1
ATOM 590 C CA . ALA A 1 80 ? -7.925 -9.055 -1.614 1.00 97.69 80 ALA A CA 1
ATOM 591 C C . ALA A 1 80 ? -8.488 -8.261 -2.810 1.00 97.69 80 ALA A C 1
ATOM 593 O O . ALA A 1 80 ? -8.450 -7.027 -2.808 1.00 97.69 80 ALA A O 1
ATOM 594 N N . THR A 1 81 ? -9.060 -8.925 -3.823 1.00 97.50 81 THR A N 1
ATOM 595 C CA . THR A 1 81 ? -9.538 -8.255 -5.044 1.00 97.50 81 THR A CA 1
ATOM 596 C C . THR A 1 81 ? -10.736 -7.339 -4.796 1.00 97.50 81 THR A C 1
ATOM 598 O O . THR A 1 81 ? -10.990 -6.428 -5.589 1.00 97.50 81 THR A O 1
ATOM 601 N N . VAL A 1 82 ? -11.415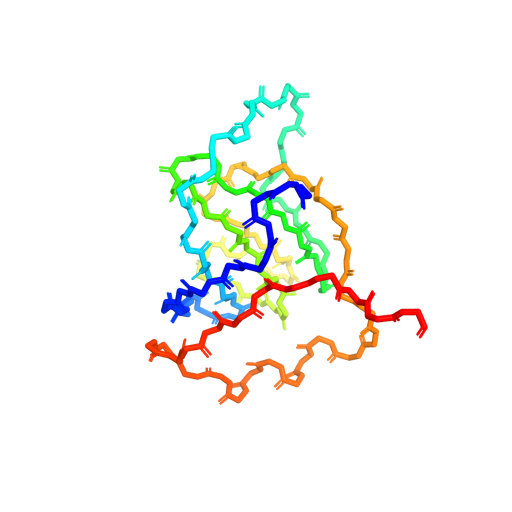 -7.474 -3.650 1.00 97.06 82 VAL A N 1
ATOM 602 C CA . VAL A 1 82 ? -12.466 -6.540 -3.216 1.00 97.06 82 VAL A CA 1
ATOM 603 C C . VAL A 1 82 ? -11.961 -5.100 -3.103 1.00 97.06 82 VAL A C 1
ATOM 605 O O . VAL A 1 82 ? -12.753 -4.164 -3.222 1.00 97.06 82 VAL A O 1
ATOM 608 N N . LEU A 1 83 ? -10.653 -4.901 -2.903 1.00 96.50 83 LEU A N 1
ATOM 609 C CA . LEU A 1 83 ? -10.024 -3.584 -2.813 1.00 96.50 83 LEU A CA 1
ATOM 610 C C . LEU A 1 83 ? -9.963 -2.848 -4.158 1.00 96.50 83 LEU A C 1
ATOM 612 O O . LEU A 1 83 ? -9.836 -1.627 -4.161 1.00 96.50 83 LEU A O 1
ATOM 616 N N . LYS A 1 84 ? -10.194 -3.524 -5.292 1.00 96.50 84 LYS A N 1
ATOM 617 C CA . LYS A 1 84 ? -10.262 -2.891 -6.626 1.00 96.50 84 LYS A CA 1
ATOM 618 C C . LYS A 1 84 ? -11.345 -1.820 -6.757 1.00 96.50 84 LYS A C 1
ATOM 620 O O . LYS A 1 84 ? -11.304 -0.998 -7.668 1.00 96.50 84 LYS A O 1
ATOM 625 N N . ARG A 1 85 ? -12.330 -1.811 -5.853 1.00 95.81 85 ARG A N 1
ATOM 626 C CA . ARG A 1 85 ? -13.377 -0.777 -5.798 1.00 95.81 85 ARG A CA 1
ATOM 627 C C . ARG A 1 85 ? -12.928 0.520 -5.116 1.00 95.81 85 ARG A C 1
ATOM 629 O O . ARG A 1 85 ? -13.637 1.522 -5.210 1.00 95.81 85 ARG A O 1
ATOM 636 N N . VAL A 1 86 ? -11.806 0.498 -4.395 1.00 95.12 86 VAL A N 1
ATOM 637 C CA . VAL A 1 86 ? -11.276 1.658 -3.670 1.00 95.12 86 VAL A CA 1
ATOM 638 C C . VAL A 1 86 ? -10.665 2.632 -4.670 1.00 95.12 86 VAL A C 1
ATOM 640 O O . VAL A 1 86 ? -9.897 2.251 -5.548 1.00 95.12 86 VAL A O 1
ATOM 643 N N . ARG A 1 87 ? -11.013 3.912 -4.542 1.00 95.12 87 ARG A N 1
ATOM 644 C CA . ARG A 1 87 ? -10.475 4.977 -5.396 1.00 95.12 87 ARG A CA 1
ATOM 645 C C . ARG A 1 87 ? -9.359 5.714 -4.669 1.00 95.12 87 ARG A C 1
ATOM 647 O O . ARG A 1 87 ? -9.436 5.881 -3.452 1.00 95.12 87 ARG A O 1
ATOM 654 N N . SER A 1 88 ? -8.375 6.222 -5.408 1.00 95.19 88 SER A N 1
ATOM 655 C CA . SER A 1 88 ? -7.403 7.167 -4.848 1.00 95.19 88 SER A CA 1
ATOM 656 C C . SER A 1 88 ? -8.120 8.324 -4.143 1.00 95.19 88 SER A C 1
ATOM 658 O O . SER A 1 88 ? -9.137 8.817 -4.636 1.00 95.19 88 SER A O 1
ATOM 660 N N . GLY A 1 89 ? -7.619 8.741 -2.985 1.00 94.56 89 GLY A N 1
ATOM 661 C CA . GLY A 1 89 ? -8.258 9.738 -2.130 1.00 94.56 89 GLY A CA 1
ATOM 662 C C . GLY A 1 89 ? -9.275 9.169 -1.134 1.00 94.56 89 GLY A C 1
ATOM 663 O O . GLY A 1 89 ? -9.796 9.920 -0.309 1.00 94.56 89 GLY A O 1
ATOM 664 N N . THR A 1 90 ? -9.585 7.868 -1.192 1.00 95.81 90 THR A N 1
ATOM 665 C CA . THR A 1 90 ? -10.491 7.240 -0.220 1.00 95.81 90 THR A CA 1
ATOM 666 C C . THR A 1 90 ? -9.864 7.291 1.169 1.00 95.81 90 THR A C 1
ATOM 668 O O . THR A 1 90 ? -8.702 6.932 1.352 1.00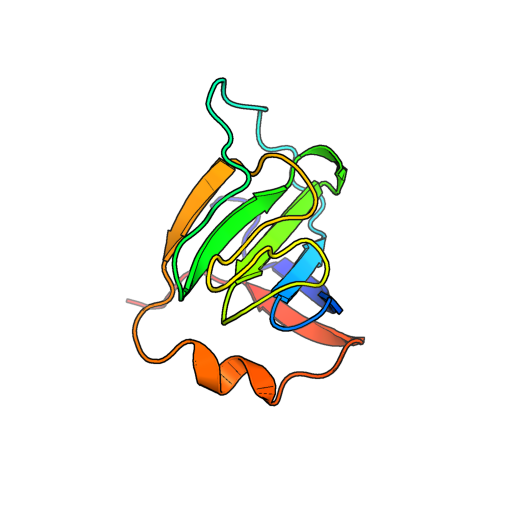 95.81 90 THR A O 1
ATOM 671 N N . ARG A 1 91 ? -10.644 7.727 2.158 1.00 94.31 91 ARG A N 1
ATOM 672 C CA . ARG A 1 91 ? -10.246 7.707 3.567 1.00 94.31 91 ARG A CA 1
ATOM 673 C C . ARG A 1 91 ? -10.128 6.263 4.053 1.00 94.31 91 ARG A C 1
ATOM 675 O O . ARG A 1 91 ? -11.068 5.488 3.895 1.00 94.31 91 ARG A O 1
ATOM 682 N N . ILE A 1 92 ? -8.989 5.931 4.647 1.00 91.81 92 ILE A N 1
ATOM 683 C CA . ILE A 1 92 ? -8.680 4.612 5.195 1.00 91.81 92 ILE A CA 1
ATOM 684 C C . ILE A 1 92 ? -8.390 4.757 6.681 1.00 91.81 92 ILE A C 1
ATOM 686 O O . ILE A 1 92 ? -7.595 5.609 7.080 1.00 91.81 92 ILE A O 1
ATOM 690 N N . THR A 1 93 ? -9.008 3.881 7.468 1.00 91.38 93 THR A N 1
ATOM 691 C CA . THR A 1 93 ? -8.745 3.720 8.896 1.00 91.38 93 THR A CA 1
ATOM 692 C C . THR A 1 93 ? -8.059 2.380 9.113 1.00 91.38 93 THR A C 1
ATOM 694 O O . THR A 1 93 ? -8.530 1.356 8.622 1.00 91.38 93 THR A O 1
ATOM 697 N N . VAL A 1 94 ? -6.947 2.385 9.839 1.00 88.12 94 VAL A N 1
ATOM 698 C CA . VAL A 1 94 ? -6.268 1.178 10.310 1.00 88.12 94 VAL A CA 1
ATOM 699 C C . VAL A 1 94 ? -6.438 1.124 11.813 1.00 88.12 94 VAL A C 1
ATOM 701 O O . VAL A 1 94 ? -6.056 2.050 12.526 1.00 88.12 94 VAL A O 1
ATOM 704 N N . GLU A 1 95 ? -7.010 0.036 12.299 1.00 90.62 95 GLU A N 1
ATOM 705 C CA . GLU A 1 95 ? -7.312 -0.175 13.708 1.00 90.62 95 GLU A CA 1
ATOM 706 C C . GLU A 1 95 ? -6.967 -1.604 14.118 1.00 90.62 95 GLU A C 1
ATOM 708 O O . GLU A 1 95 ? -6.647 -2.456 13.288 1.00 90.62 95 GLU A O 1
ATOM 713 N N . ARG A 1 96 ? -6.984 -1.864 15.424 1.00 89.44 96 ARG A N 1
ATOM 714 C CA . ARG A 1 96 ? -6.840 -3.231 15.920 1.00 89.44 96 ARG A CA 1
ATOM 715 C C . ARG A 1 96 ? -8.127 -3.977 15.598 1.00 89.44 96 ARG A C 1
ATOM 717 O O . ARG A 1 96 ? -9.202 -3.463 15.898 1.00 89.44 96 ARG A O 1
ATOM 724 N N . ALA A 1 97 ? -8.011 -5.180 15.043 1.00 84.44 97 ALA A N 1
ATOM 725 C CA . ALA A 1 97 ? -9.154 -6.075 14.952 1.00 84.44 97 ALA A CA 1
ATOM 726 C C . ALA A 1 97 ? -9.735 -6.276 16.363 1.00 84.44 97 ALA A C 1
ATOM 728 O O . ALA A 1 97 ? -8.989 -6.546 17.310 1.00 84.44 97 ALA A O 1
ATOM 729 N N . GLY A 1 98 ? -11.043 -6.055 16.514 1.00 78.44 98 GLY A N 1
ATOM 730 C CA . GLY A 1 98 ? -11.743 -6.338 17.764 1.00 78.44 98 GLY A CA 1
ATOM 731 C C . GLY A 1 98 ? -11.678 -7.832 18.080 1.00 78.44 98 GLY A C 1
ATOM 732 O O . GLY A 1 98 ? -11.698 -8.651 17.162 1.00 78.44 98 GLY A O 1
ATOM 733 N N . ASN A 1 99 ? -11.569 -8.161 19.368 1.00 51.69 99 ASN A N 1
ATOM 734 C CA . ASN A 1 99 ? -11.717 -9.532 19.864 1.00 51.69 99 ASN A CA 1
ATOM 735 C C . ASN A 1 99 ? -13.179 -9.986 19.798 1.00 51.69 99 ASN A C 1
ATOM 737 O O . ASN A 1 99 ? -14.056 -9.130 20.062 1.00 51.69 99 ASN A O 1
#

Radius of gyration: 12.86 Å; chains: 1; bounding box: 31×23×36 Å

pLDDT: mean 89.97, std 10.96, range [51.69, 98.38]

Secondary structure (DSSP, 8-state):
-TT-SEEEEEEE-SSEEEEE-S------TT-EEEE-TTEEEEEGGGTEEEEE-S--TT--TT-EEEEEEEEEEEE-SS-GGGGGGPPTTEEEEE-PPP-